Protein AF-A0A413FZG9-F1 (afdb_monomer_lite)

Radius of gyration: 22.68 Å; chains: 1; bounding box: 53×60×52 Å

Foldseek 3Di:
DDDDDDDDDDDDDDAPDWDWDQPDPVGIDIDGHHDDDDDPVRVVVVVVVVVVVVVVCVVPDPPPPPDDPDPPPPDPDPDDDDDDDDD

Structure (mmCIF, N/CA/C/O backbone):
data_AF-A0A413FZG9-F1
#
_entry.id   AF-A0A413FZG9-F1
#
loop_
_atom_site.group_PDB
_atom_site.id
_atom_site.type_symbol
_atom_site.label_atom_id
_atom_site.label_alt_id
_atom_site.label_comp_id
_atom_site.label_asym_id
_atom_site.label_entity_id
_atom_site.label_seq_id
_atom_site.pdbx_PDB_ins_code
_atom_site.Cartn_x
_atom_site.Cartn_y
_atom_site.Cartn_z
_atom_site.occupancy
_atom_site.B_iso_or_equiv
_atom_site.auth_seq_id
_atom_site.auth_comp_id
_atom_site.auth_asym_id
_atom_site.auth_atom_id
_atom_site.pdbx_PDB_model_num
ATOM 1 N N . MET A 1 1 ? -25.451 -19.178 -35.394 1.00 51.34 1 MET A N 1
ATOM 2 C CA . MET A 1 1 ? -24.335 -18.234 -35.165 1.00 51.34 1 MET A CA 1
ATOM 3 C C . MET A 1 1 ? -24.530 -17.663 -33.767 1.00 51.34 1 MET A C 1
ATOM 5 O O . MET A 1 1 ? -25.654 -17.252 -33.509 1.00 51.34 1 MET A O 1
ATOM 9 N N . PRO A 1 2 ? -23.554 -17.729 -32.845 1.00 54.53 2 PRO A N 1
ATOM 10 C CA . PRO A 1 2 ? -23.729 -17.163 -31.511 1.00 54.53 2 PRO A CA 1
ATOM 11 C C . PRO A 1 2 ? -23.597 -15.635 -31.570 1.00 54.53 2 PRO A C 1
ATOM 13 O O . PRO A 1 2 ? -22.649 -15.112 -32.153 1.00 54.53 2 PRO A O 1
ATOM 16 N N . GLU A 1 3 ? -24.569 -14.929 -30.997 1.00 57.84 3 GLU A N 1
ATOM 17 C CA . GLU A 1 3 ? -24.575 -13.470 -30.898 1.00 57.84 3 GLU A CA 1
ATOM 18 C C . GLU A 1 3 ? -23.541 -13.026 -29.856 1.00 57.84 3 GLU A C 1
ATOM 20 O O . GLU A 1 3 ? -23.688 -13.286 -28.662 1.00 57.84 3 GLU A O 1
ATOM 25 N N . MET A 1 4 ? -22.463 -12.375 -30.300 1.00 54.81 4 MET A N 1
ATOM 26 C CA . MET A 1 4 ? -21.523 -11.721 -29.390 1.00 54.81 4 MET A CA 1
ATOM 27 C C . MET A 1 4 ? -22.067 -10.344 -29.011 1.00 54.81 4 MET A C 1
ATOM 29 O O . MET A 1 4 ? -22.094 -9.429 -29.832 1.00 54.81 4 MET A O 1
ATOM 33 N N . TYR A 1 5 ? -22.484 -10.189 -27.756 1.00 59.56 5 TYR A N 1
ATOM 34 C CA . TYR A 1 5 ? -22.880 -8.895 -27.209 1.00 59.56 5 TYR A CA 1
ATOM 35 C C . TYR A 1 5 ? -21.634 -8.056 -26.893 1.00 59.56 5 TYR A C 1
ATOM 37 O O . TYR A 1 5 ? -20.930 -8.299 -25.914 1.00 59.56 5 TYR A O 1
ATOM 45 N N . MET A 1 6 ? -21.366 -7.039 -27.714 1.00 62.41 6 MET A N 1
ATOM 46 C CA . MET A 1 6 ? -20.395 -5.991 -27.394 1.00 62.41 6 MET A CA 1
ATOM 47 C C . MET A 1 6 ? -21.082 -4.881 -26.592 1.00 62.41 6 MET A C 1
ATOM 49 O O . MET A 1 6 ? -21.616 -3.926 -27.153 1.00 62.41 6 MET A O 1
ATOM 53 N N . GLY A 1 7 ? -21.078 -5.010 -25.266 1.00 58.16 7 GLY A N 1
ATOM 54 C CA . GLY A 1 7 ? -21.520 -3.960 -24.346 1.00 58.16 7 GLY A CA 1
ATOM 55 C C . GLY A 1 7 ? -20.342 -3.139 -23.822 1.00 58.16 7 GLY A C 1
ATOM 56 O O . GLY A 1 7 ? -19.331 -3.702 -23.405 1.00 58.16 7 GLY A O 1
ATOM 57 N N . ARG A 1 8 ? -20.466 -1.805 -23.805 1.00 64.75 8 ARG A N 1
ATOM 58 C CA . ARG A 1 8 ? -19.571 -0.951 -23.010 1.00 64.75 8 ARG A CA 1
ATOM 59 C C . ARG A 1 8 ? -20.097 -0.918 -21.580 1.00 64.75 8 ARG A C 1
ATOM 61 O O . ARG A 1 8 ? -21.167 -0.370 -21.331 1.00 64.75 8 ARG A O 1
ATOM 68 N N . PHE A 1 9 ? -19.351 -1.514 -20.659 1.00 56.41 9 PHE A N 1
ATOM 69 C CA . PHE A 1 9 ? -19.640 -1.428 -19.234 1.00 56.41 9 PHE A CA 1
ATOM 70 C C . PHE A 1 9 ? -19.065 -0.122 -18.690 1.00 56.41 9 PHE A C 1
ATOM 72 O O . PHE A 1 9 ? -17.863 0.119 -18.779 1.00 56.41 9 PHE A O 1
ATOM 79 N N . TYR A 1 10 ? -19.934 0.721 -18.140 1.00 54.84 10 TYR A N 1
ATOM 80 C CA . TYR A 1 10 ? -19.544 1.917 -17.405 1.00 54.84 10 TYR A CA 1
ATOM 81 C C . TYR A 1 10 ? -19.706 1.628 -15.912 1.00 54.84 10 TYR A C 1
ATOM 83 O O . TYR A 1 10 ? -20.794 1.272 -15.468 1.00 54.84 10 TYR A O 1
ATOM 91 N N . GLY A 1 11 ? -18.621 1.765 -15.152 1.00 58.16 11 GLY A N 1
ATOM 92 C CA . GLY A 1 11 ? -18.616 1.677 -13.694 1.00 58.16 11 GLY A CA 1
ATOM 93 C C . GLY A 1 11 ? -17.847 2.858 -13.112 1.00 58.16 11 GLY A C 1
ATOM 94 O O . GLY A 1 11 ? -16.830 3.269 -13.670 1.00 58.16 11 GLY A O 1
ATOM 95 N N . SER A 1 12 ? -18.344 3.425 -12.017 1.00 64.06 12 SER A N 1
ATOM 96 C CA . SER A 1 12 ? -17.641 4.445 -11.238 1.00 64.06 12 SER A CA 1
ATOM 97 C C . SER A 1 12 ? -16.878 3.777 -10.098 1.00 64.06 12 SER A C 1
ATOM 99 O O . SER A 1 12 ? -17.450 2.971 -9.366 1.00 64.06 12 SER A O 1
ATOM 101 N N . VAL A 1 13 ? -15.603 4.121 -9.932 1.00 68.56 13 VAL A N 1
ATOM 102 C CA . VAL A 1 13 ? -14.791 3.689 -8.788 1.00 68.56 13 VAL A CA 1
ATOM 103 C C . VAL A 1 13 ? -14.581 4.897 -7.882 1.00 68.56 13 VAL A C 1
ATOM 105 O O . VAL A 1 13 ? -14.063 5.916 -8.332 1.00 68.56 13 VAL A O 1
ATOM 108 N N . GLU A 1 14 ? -14.997 4.790 -6.621 1.00 75.62 14 GLU A N 1
ATOM 109 C CA . GLU A 1 14 ? -14.746 5.819 -5.610 1.00 75.62 14 GLU A CA 1
ATOM 110 C C . GLU A 1 14 ? -13.297 5.732 -5.125 1.00 75.62 14 GLU A C 1
ATOM 112 O O . GLU A 1 14 ? -12.876 4.725 -4.542 1.00 75.62 14 GLU A O 1
ATOM 117 N N . VAL A 1 15 ? -12.542 6.797 -5.379 1.00 80.56 15 VAL A N 1
ATOM 118 C CA . VAL A 1 15 ? -11.136 6.956 -5.001 1.00 80.56 15 VAL A CA 1
ATOM 119 C C . VAL A 1 15 ? -10.932 8.363 -4.451 1.00 80.56 15 VAL A C 1
ATOM 121 O O . VAL A 1 15 ? -11.626 9.291 -4.863 1.00 80.56 15 VAL A O 1
ATOM 124 N N . ASP A 1 16 ? -9.995 8.519 -3.521 1.00 82.50 16 ASP A N 1
ATOM 125 C CA . ASP A 1 16 ? -9.721 9.817 -2.893 1.00 82.50 16 ASP A CA 1
ATOM 126 C C . AS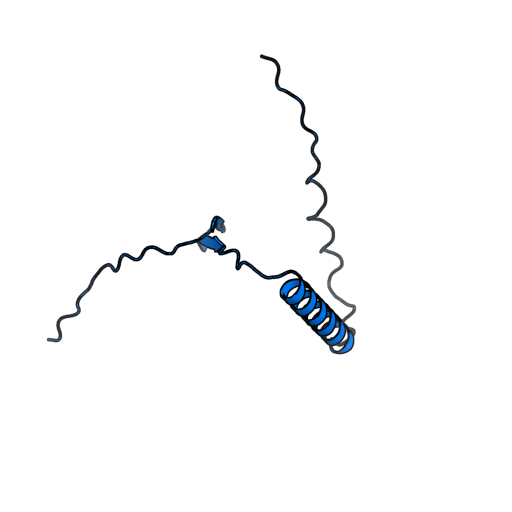P A 1 16 ? -8.873 10.711 -3.802 1.00 82.50 16 ASP A C 1
ATOM 128 O O . ASP A 1 16 ? -8.953 11.935 -3.738 1.00 82.50 16 ASP A O 1
ATOM 132 N N . GLU A 1 17 ? -8.043 10.098 -4.646 1.00 82.69 17 GLU A N 1
ATOM 133 C CA . GLU A 1 17 ? -7.085 10.796 -5.495 1.00 82.69 17 GLU A CA 1
ATOM 134 C C . GLU A 1 17 ? -6.837 9.998 -6.781 1.00 82.69 17 GLU A C 1
ATOM 136 O O . GLU A 1 17 ? -6.835 8.768 -6.759 1.00 82.69 17 GLU A O 1
ATOM 141 N N . ILE A 1 18 ? -6.630 10.675 -7.913 1.00 86.19 18 ILE A N 1
ATOM 142 C CA . ILE A 1 18 ? -6.312 10.039 -9.201 1.00 86.19 18 ILE A CA 1
ATOM 143 C C . ILE A 1 18 ? -5.006 10.625 -9.717 1.00 86.19 18 ILE A C 1
ATOM 145 O O . ILE A 1 18 ? -4.896 11.836 -9.887 1.00 86.19 18 ILE A O 1
ATOM 149 N N . HIS A 1 19 ? -4.050 9.753 -10.015 1.00 84.06 19 HIS A N 1
ATOM 150 C CA . HIS A 1 19 ? -2.788 10.103 -10.652 1.00 84.06 19 HIS A CA 1
ATOM 151 C C . HIS A 1 19 ? -2.752 9.570 -12.081 1.00 84.06 19 HIS A C 1
ATOM 153 O O . HIS A 1 19 ? -3.143 8.431 -12.341 1.00 84.06 19 HIS A O 1
ATOM 159 N N . GLU A 1 20 ? -2.257 10.381 -13.011 1.00 88.69 20 GLU A N 1
ATOM 160 C CA . GLU A 1 20 ? -1.967 9.940 -14.373 1.00 88.69 20 GLU A CA 1
ATOM 161 C C . GLU A 1 20 ? -0.479 9.604 -14.486 1.00 88.69 20 GLU A C 1
ATOM 163 O O . GLU A 1 20 ? 0.385 10.460 -14.306 1.00 88.69 20 GLU A O 1
ATOM 168 N N . LEU A 1 21 ? -0.181 8.340 -14.772 1.00 86.75 21 LEU A N 1
ATOM 169 C CA . LEU A 1 21 ? 1.164 7.855 -15.041 1.00 86.75 21 LEU A CA 1
ATOM 170 C C . LEU A 1 21 ? 1.354 7.800 -16.554 1.00 86.75 21 LEU A C 1
ATOM 172 O O . LEU A 1 21 ? 0.667 7.050 -17.251 1.00 86.75 21 LEU A O 1
ATOM 176 N N . ASN A 1 22 ? 2.266 8.622 -17.063 1.00 88.12 22 ASN A N 1
ATOM 177 C CA . ASN A 1 22 ? 2.603 8.665 -18.479 1.00 88.12 22 ASN A CA 1
ATOM 178 C C . ASN A 1 22 ? 3.849 7.810 -18.739 1.00 88.12 22 ASN A C 1
ATOM 180 O O . ASN A 1 22 ? 4.932 8.135 -18.255 1.00 88.12 22 ASN A O 1
ATOM 184 N N . TYR A 1 23 ? 3.689 6.740 -19.519 1.00 86.06 23 TYR A N 1
ATOM 185 C CA . TYR A 1 23 ? 4.762 5.816 -19.897 1.00 86.06 23 TYR A CA 1
ATOM 186 C C . TYR A 1 23 ? 5.293 6.078 -21.321 1.00 86.06 23 TYR A C 1
ATOM 188 O O . TYR A 1 23 ? 5.824 5.179 -21.976 1.00 86.06 23 TYR A O 1
ATOM 196 N N . GLY A 1 24 ? 5.142 7.304 -21.833 1.00 87.06 24 GLY A N 1
ATOM 197 C CA . GLY A 1 24 ? 5.622 7.701 -23.156 1.00 87.06 24 GLY A CA 1
ATOM 198 C C . GLY A 1 24 ? 4.880 6.968 -24.275 1.00 87.06 24 GLY A C 1
ATOM 199 O O . GLY A 1 24 ? 3.655 7.040 -24.363 1.00 87.06 24 GLY A O 1
ATOM 200 N N . GLU A 1 25 ? 5.612 6.241 -25.123 1.00 85.94 25 GLU A N 1
ATOM 201 C CA . GLU A 1 25 ? 5.038 5.485 -26.252 1.00 85.94 25 GLU A CA 1
ATOM 202 C C . GLU A 1 25 ? 4.080 4.361 -25.816 1.00 85.94 25 GLU A C 1
ATOM 204 O O . GLU A 1 25 ? 3.220 3.951 -26.592 1.00 85.94 25 GLU A O 1
ATOM 209 N N . GLN A 1 26 ? 4.185 3.888 -24.568 1.00 85.88 26 GLN A N 1
ATOM 210 C CA . GLN A 1 26 ? 3.318 2.841 -24.007 1.00 85.88 26 GLN A CA 1
ATOM 211 C C . GLN A 1 26 ? 1.942 3.376 -23.566 1.00 85.88 26 GLN A C 1
ATOM 213 O O . GLN A 1 26 ? 1.044 2.594 -23.251 1.00 85.88 26 GLN A O 1
ATOM 218 N N . GLY A 1 27 ? 1.759 4.701 -23.571 1.00 85.44 27 GLY A N 1
ATOM 219 C CA . GLY A 1 27 ? 0.500 5.368 -23.257 1.00 85.44 27 GLY A CA 1
ATOM 220 C C . GLY A 1 27 ? 0.385 5.862 -21.813 1.00 85.44 27 GLY A C 1
ATOM 221 O O . GLY A 1 27 ? 1.334 5.847 -21.028 1.00 85.44 27 GLY A O 1
ATOM 222 N N . VAL A 1 28 ? -0.812 6.346 -21.475 1.00 84.81 28 VAL A N 1
ATOM 223 C CA . VAL A 1 28 ? -1.136 6.924 -20.164 1.00 84.81 28 VAL A CA 1
ATOM 224 C C . VAL A 1 28 ? -2.036 5.967 -19.391 1.00 84.81 28 VAL A C 1
ATOM 226 O O . VAL A 1 28 ? -3.067 5.530 -19.902 1.00 84.81 28 VAL A O 1
ATOM 229 N N . THR A 1 29 ? -1.671 5.678 -18.143 1.00 84.19 29 THR A N 1
ATOM 230 C CA . THR A 1 29 ? -2.486 4.895 -17.206 1.00 84.19 29 THR A CA 1
ATOM 231 C C . THR A 1 29 ? -2.969 5.784 -16.070 1.00 84.19 29 THR A C 1
ATOM 233 O O . THR A 1 29 ? -2.198 6.546 -15.496 1.00 84.19 29 THR A O 1
ATOM 236 N N . ARG A 1 30 ? -4.248 5.667 -15.710 1.00 83.88 30 ARG A N 1
ATOM 237 C CA . ARG A 1 30 ? -4.818 6.347 -14.542 1.00 83.88 30 ARG A CA 1
ATOM 238 C C . ARG A 1 30 ? -4.815 5.409 -13.347 1.00 83.88 30 ARG A C 1
ATOM 240 O O . ARG A 1 30 ? -5.364 4.313 -13.430 1.00 83.88 30 ARG A O 1
ATOM 247 N N . VAL A 1 31 ? -4.241 5.855 -12.238 1.00 84.31 31 VAL A N 1
ATOM 248 C CA . VAL A 1 31 ? -4.192 5.117 -10.976 1.00 84.31 31 VAL A CA 1
ATOM 249 C C . VAL A 1 31 ? -5.002 5.876 -9.938 1.00 84.31 31 VAL A C 1
ATOM 251 O O . VAL A 1 31 ? -4.696 7.019 -9.608 1.00 84.31 31 VAL A O 1
ATOM 254 N N . GLY A 1 32 ? -6.049 5.237 -9.426 1.00 82.06 32 GLY A N 1
ATOM 255 C CA . GLY A 1 32 ? -6.826 5.758 -8.309 1.00 82.06 32 GLY A CA 1
ATOM 256 C C . GLY A 1 32 ? -6.239 5.301 -6.976 1.00 82.06 32 GLY A C 1
ATOM 257 O O . GLY A 1 32 ? -6.028 4.106 -6.772 1.00 82.06 32 GLY A O 1
ATOM 258 N N . ILE A 1 33 ? -5.992 6.237 -6.066 1.00 80.06 33 ILE A N 1
ATOM 259 C CA . ILE A 1 33 ? -5.565 5.967 -4.695 1.00 80.06 33 ILE A CA 1
ATOM 260 C C . ILE A 1 33 ? -6.787 6.058 -3.788 1.00 80.06 33 ILE A C 1
ATOM 262 O O . ILE A 1 33 ? -7.483 7.072 -3.746 1.00 80.06 33 ILE A O 1
ATOM 266 N N . LYS A 1 34 ? -7.021 4.990 -3.028 1.00 84.00 34 LYS A N 1
ATOM 267 C CA . LYS A 1 34 ? -8.001 4.955 -1.946 1.00 84.00 34 LYS A CA 1
ATOM 268 C C . LYS A 1 34 ? -7.259 4.861 -0.618 1.00 84.00 34 LYS A C 1
ATOM 270 O O . LYS A 1 34 ? -6.598 3.862 -0.335 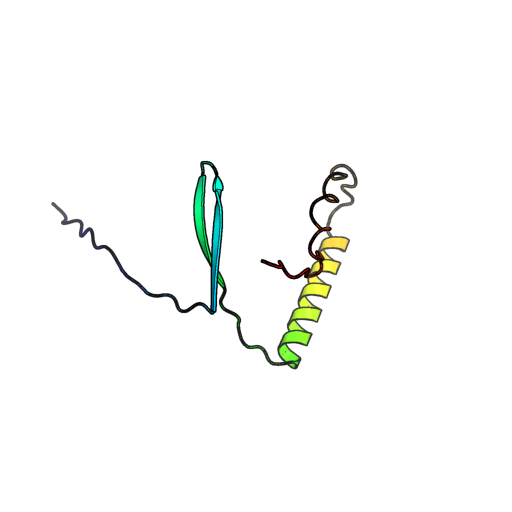1.00 84.00 34 LYS A O 1
ATOM 275 N N . ARG A 1 35 ? -7.342 5.916 0.185 1.00 79.69 35 ARG A N 1
ATOM 276 C CA . ARG A 1 35 ? -6.762 6.003 1.521 1.00 79.69 35 ARG A CA 1
ATOM 277 C C . ARG A 1 35 ? -7.668 5.239 2.475 1.00 79.69 35 ARG A C 1
ATOM 279 O O . ARG A 1 35 ? -8.744 5.686 2.860 1.00 79.69 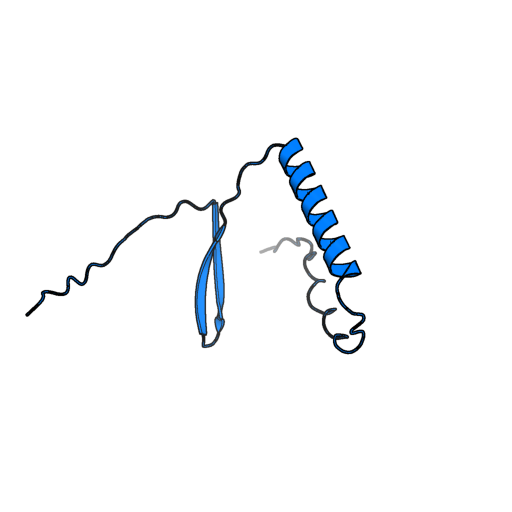35 ARG A O 1
ATOM 286 N N . ILE A 1 36 ? -7.219 4.055 2.866 1.00 80.94 36 ILE A N 1
ATOM 287 C CA . ILE A 1 36 ? -7.903 3.271 3.891 1.00 80.94 36 ILE A CA 1
ATOM 288 C C . ILE A 1 36 ? -7.688 3.976 5.234 1.00 80.94 36 ILE A C 1
ATOM 290 O O . ILE A 1 36 ? -6.549 4.185 5.663 1.00 80.94 36 ILE A O 1
ATOM 294 N N . GLN A 1 37 ? -8.781 4.363 5.892 1.00 81.56 37 GLN A N 1
ATOM 295 C CA . GLN A 1 37 ? -8.711 4.876 7.256 1.00 81.56 37 GLN A CA 1
ATOM 296 C C . GLN A 1 37 ? -8.261 3.743 8.178 1.00 81.56 37 GLN A C 1
ATOM 298 O O . GLN A 1 37 ? -8.866 2.677 8.192 1.00 81.56 37 GLN A O 1
ATOM 303 N N . THR A 1 38 ? -7.181 3.978 8.916 1.00 84.00 38 THR A N 1
ATOM 304 C CA . THR A 1 38 ? -6.592 3.022 9.859 1.00 84.00 38 THR A CA 1
ATOM 305 C C . THR A 1 38 ? -6.474 3.669 11.228 1.00 84.00 38 THR A C 1
ATOM 307 O O . THR A 1 38 ? -6.146 4.864 11.327 1.00 84.00 38 THR A O 1
ATOM 310 N N . THR A 1 39 ? -6.736 2.900 12.284 1.00 91.38 39 THR A N 1
ATOM 311 C CA . THR A 1 39 ? -6.539 3.373 13.660 1.00 91.38 39 THR A CA 1
ATOM 312 C C . THR A 1 39 ? -5.041 3.526 13.968 1.00 91.38 39 THR A C 1
ATOM 314 O O . THR A 1 39 ? -4.196 2.964 13.259 1.00 91.38 39 THR A O 1
ATOM 317 N N . PRO A 1 40 ? -4.656 4.300 15.000 1.00 90.31 40 PRO A N 1
ATOM 318 C CA . PRO A 1 40 ? -3.257 4.405 15.417 1.00 90.31 40 PRO A CA 1
ATOM 319 C C . PRO A 1 40 ? -2.600 3.042 15.692 1.00 90.31 40 PRO A C 1
ATOM 321 O O . PRO A 1 40 ? -1.459 2.821 15.284 1.00 90.31 40 PRO A O 1
ATOM 324 N N . GLU A 1 41 ? -3.334 2.111 16.302 1.00 91.19 41 GLU A N 1
ATOM 325 C CA . GLU A 1 41 ? -2.856 0.761 16.622 1.00 91.19 41 GLU A CA 1
ATOM 326 C C . GLU A 1 41 ? -2.608 -0.063 15.352 1.00 91.19 41 GLU A C 1
ATOM 328 O O . GLU A 1 41 ? -1.593 -0.751 15.232 1.00 91.19 41 GLU A O 1
ATOM 333 N N . GLU A 1 42 ? -3.506 0.024 14.367 1.00 89.94 42 GLU A N 1
ATOM 334 C CA . GLU A 1 42 ? -3.339 -0.645 13.073 1.00 89.94 42 GLU A CA 1
ATOM 335 C C . GLU A 1 42 ? -2.131 -0.098 12.311 1.00 89.94 42 GLU A C 1
ATOM 337 O O . GLU A 1 42 ? -1.354 -0.874 11.749 1.00 89.94 42 GLU A O 1
ATOM 342 N N . LYS A 1 43 ? -1.924 1.225 12.338 1.00 86.25 43 LYS A N 1
ATOM 343 C CA . LYS A 1 43 ? -0.747 1.864 11.728 1.00 86.25 43 LYS A CA 1
ATOM 344 C C . LYS A 1 43 ? 0.551 1.364 12.344 1.00 86.25 43 LYS A C 1
ATOM 346 O O . LYS A 1 43 ? 1.496 1.066 11.613 1.00 86.25 43 LYS A O 1
ATOM 351 N N . GLU A 1 44 ? 0.606 1.259 13.669 1.00 90.62 44 GLU A N 1
ATOM 352 C CA . GLU A 1 44 ? 1.781 0.740 14.368 1.00 90.62 44 GLU A CA 1
ATOM 353 C C . GLU A 1 44 ? 2.044 -0.727 14.007 1.00 90.62 44 GLU A C 1
ATOM 355 O O . GLU A 1 44 ? 3.181 -1.108 13.712 1.00 90.62 44 GLU A O 1
ATOM 360 N N . ARG A 1 45 ? 0.985 -1.538 13.928 1.00 92.62 45 ARG A N 1
ATOM 361 C CA . ARG A 1 45 ? 1.083 -2.944 13.522 1.00 92.62 45 ARG A CA 1
ATOM 362 C C . ARG A 1 45 ? 1.629 -3.090 12.101 1.00 92.62 45 ARG A C 1
ATOM 364 O O . ARG A 1 45 ? 2.592 -3.827 11.901 1.00 92.62 45 ARG A O 1
ATOM 371 N N . ILE A 1 46 ? 1.072 -2.342 11.145 1.00 89.50 46 ILE A N 1
ATOM 372 C CA . ILE A 1 46 ? 1.526 -2.315 9.745 1.00 89.50 46 ILE A CA 1
ATOM 373 C C . ILE A 1 46 ? 2.992 -1.881 9.669 1.00 89.50 46 ILE A C 1
ATOM 375 O O . ILE A 1 46 ? 3.792 -2.528 8.992 1.00 89.50 46 ILE A O 1
ATOM 379 N N . ARG A 1 47 ? 3.372 -0.826 10.400 1.00 89.12 47 ARG A N 1
ATOM 380 C CA . ARG A 1 47 ? 4.757 -0.341 10.449 1.00 89.12 47 ARG A CA 1
ATOM 381 C C . ARG A 1 47 ? 5.718 -1.426 10.932 1.00 89.12 47 ARG A C 1
ATOM 383 O O . ARG A 1 47 ? 6.746 -1.650 10.296 1.00 89.12 47 ARG A O 1
ATOM 390 N N . ASN A 1 48 ? 5.381 -2.116 12.018 1.00 93.38 48 ASN A N 1
ATOM 391 C CA . ASN A 1 48 ? 6.219 -3.180 12.570 1.00 93.38 48 ASN A CA 1
ATOM 392 C C . ASN A 1 48 ? 6.351 -4.363 11.602 1.00 93.38 48 ASN A C 1
ATOM 394 O O . ASN A 1 48 ? 7.449 -4.894 11.428 1.00 93.38 48 ASN A O 1
ATOM 398 N N . THR A 1 49 ? 5.266 -4.732 10.917 1.00 94.12 49 THR A N 1
ATOM 399 C CA . THR A 1 49 ? 5.297 -5.765 9.874 1.00 94.12 49 THR A CA 1
ATOM 400 C C . THR A 1 49 ? 6.217 -5.372 8.720 1.00 94.12 49 THR A C 1
ATOM 402 O O . THR A 1 49 ? 7.066 -6.171 8.331 1.00 94.12 49 THR A O 1
ATOM 405 N N . LEU A 1 50 ? 6.115 -4.142 8.212 1.00 90.88 50 LEU A N 1
ATOM 406 C CA . LEU A 1 50 ? 6.973 -3.663 7.123 1.00 90.88 50 LEU A CA 1
ATOM 407 C C . LEU A 1 50 ? 8.453 -3.646 7.525 1.00 90.88 50 LEU A C 1
ATOM 409 O O . LEU A 1 50 ? 9.298 -4.082 6.746 1.00 90.88 50 LEU A O 1
ATOM 413 N N . ILE A 1 51 ? 8.770 -3.217 8.751 1.00 93.19 51 ILE A N 1
ATOM 414 C CA . ILE A 1 51 ? 10.141 -3.262 9.286 1.00 93.19 51 ILE A CA 1
ATOM 415 C C . ILE A 1 51 ? 10.654 -4.704 9.349 1.00 93.19 51 ILE A C 1
ATOM 417 O O . ILE A 1 51 ? 11.797 -4.964 8.982 1.00 93.19 51 ILE A O 1
ATOM 421 N N . SER A 1 52 ? 9.823 -5.647 9.800 1.00 92.75 52 SER A N 1
ATOM 422 C CA . SER A 1 52 ? 10.204 -7.060 9.870 1.00 92.75 52 SER A CA 1
ATOM 423 C C . SER A 1 52 ? 10.474 -7.649 8.488 1.00 92.75 52 SER A C 1
ATOM 425 O O . SER A 1 52 ? 11.447 -8.378 8.325 1.00 92.75 52 SER A O 1
ATOM 427 N N . ILE A 1 53 ? 9.635 -7.329 7.499 1.00 91.44 53 ILE A N 1
ATOM 428 C CA . ILE A 1 53 ? 9.825 -7.777 6.115 1.00 91.44 53 ILE A CA 1
ATOM 429 C C . ILE A 1 53 ? 11.115 -7.183 5.552 1.00 91.44 53 ILE A C 1
ATOM 431 O O . ILE A 1 53 ? 11.917 -7.919 4.993 1.00 91.44 53 ILE A O 1
ATOM 435 N N . ALA A 1 54 ? 11.354 -5.882 5.744 1.00 88.12 54 ALA A N 1
ATOM 436 C CA . ALA A 1 54 ? 12.571 -5.230 5.266 1.00 88.12 54 ALA A CA 1
ATOM 437 C C . ALA A 1 54 ? 13.834 -5.869 5.861 1.00 88.12 54 ALA A C 1
ATOM 439 O O . ALA A 1 54 ? 14.766 -6.170 5.124 1.00 88.12 54 ALA A O 1
ATOM 440 N N . LYS A 1 55 ? 13.843 -6.143 7.174 1.00 90.94 55 LYS A N 1
ATOM 441 C CA . LYS A 1 55 ? 14.947 -6.866 7.825 1.00 90.94 55 LYS A CA 1
ATOM 442 C C . LYS A 1 55 ? 15.140 -8.253 7.232 1.00 90.94 55 LYS A C 1
ATOM 444 O O . LYS A 1 55 ? 16.253 -8.598 6.866 1.00 90.94 55 LYS A O 1
ATOM 449 N N . HIS A 1 56 ? 14.055 -9.010 7.089 1.00 89.75 56 HIS A N 1
ATOM 450 C CA . HIS A 1 56 ? 14.120 -10.350 6.525 1.00 89.75 56 HIS A CA 1
ATOM 451 C C . HIS A 1 56 ? 14.683 -10.339 5.104 1.00 89.75 56 HIS A C 1
ATOM 453 O O . HIS A 1 56 ? 15.551 -11.143 4.795 1.00 89.75 5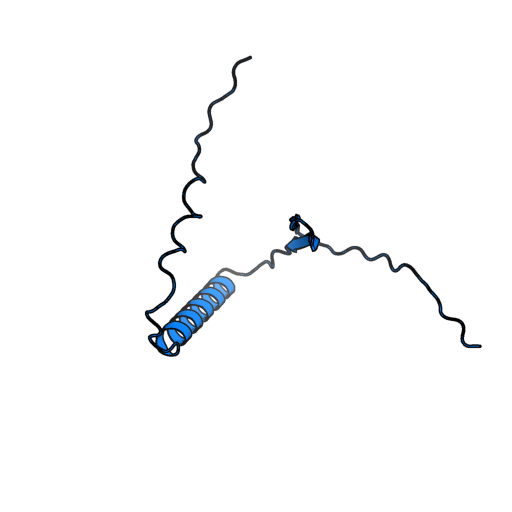6 HIS A O 1
ATOM 459 N N . VAL A 1 57 ? 14.237 -9.409 4.258 1.00 85.62 57 VAL A N 1
ATOM 460 C CA . VAL A 1 57 ? 14.745 -9.243 2.892 1.00 85.62 57 VAL A CA 1
ATOM 461 C C . VAL A 1 57 ? 16.232 -8.891 2.905 1.00 85.62 57 VAL A C 1
ATOM 463 O O . VAL A 1 57 ? 16.992 -9.523 2.189 1.00 85.62 57 VAL A O 1
ATOM 466 N N . ILE A 1 58 ? 16.672 -7.954 3.750 1.00 86.12 58 ILE A N 1
ATOM 467 C CA . ILE A 1 58 ? 18.098 -7.605 3.880 1.00 86.12 58 ILE A CA 1
ATOM 468 C C . ILE A 1 58 ? 18.935 -8.816 4.313 1.00 86.12 58 ILE A C 1
ATOM 470 O O . ILE A 1 58 ? 20.025 -9.018 3.799 1.00 86.12 58 ILE A O 1
ATOM 474 N N . GLU A 1 59 ? 18.430 -9.624 5.244 1.00 85.06 59 GLU A N 1
ATOM 475 C CA . GLU A 1 59 ? 19.135 -10.805 5.761 1.00 85.06 59 GLU A CA 1
ATOM 476 C C . GLU A 1 59 ? 19.124 -11.997 4.790 1.00 85.06 59 GLU A C 1
ATOM 478 O O . GLU A 1 59 ? 19.973 -12.879 4.899 1.00 85.06 59 GLU A O 1
ATOM 483 N N . THR A 1 60 ? 18.147 -12.064 3.881 1.00 81.19 60 THR A N 1
ATOM 484 C CA . THR A 1 60 ? 17.971 -13.193 2.947 1.00 81.19 60 THR A CA 1
ATOM 485 C C . THR A 1 60 ? 18.432 -12.902 1.530 1.00 81.19 60 THR A C 1
ATOM 487 O O . THR A 1 60 ? 18.626 -13.848 0.763 1.00 81.19 60 THR A O 1
ATOM 490 N N . LEU A 1 61 ? 18.611 -11.633 1.165 1.00 76.62 61 LEU A N 1
ATOM 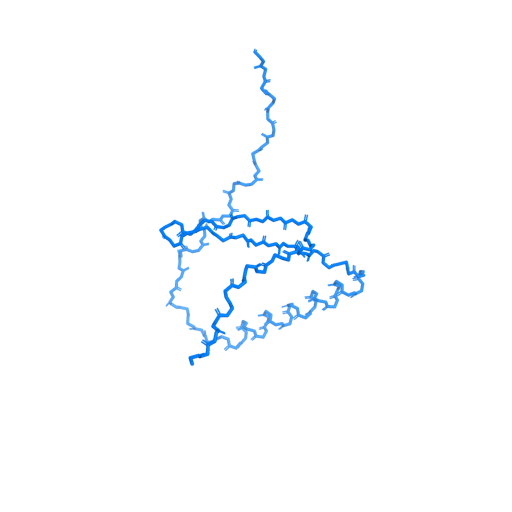491 C CA . LEU A 1 61 ? 19.248 -11.290 -0.093 1.00 76.62 61 LEU A CA 1
ATOM 492 C C . LEU A 1 61 ? 20.718 -11.727 -0.024 1.00 76.62 61 LEU A C 1
ATOM 494 O O . LEU A 1 61 ? 21.410 -11.372 0.931 1.00 76.62 61 LEU A O 1
ATOM 498 N N . PRO A 1 62 ? 21.202 -12.515 -1.001 1.00 64.19 62 PRO A N 1
ATOM 499 C CA . PRO A 1 62 ? 22.629 -12.773 -1.115 1.00 64.19 62 PRO A CA 1
ATOM 500 C C . PRO A 1 62 ? 23.365 -11.436 -1.274 1.00 64.19 62 PRO A C 1
ATOM 502 O O . PRO A 1 62 ? 22.818 -10.500 -1.860 1.00 64.19 62 PRO A O 1
ATOM 505 N N . ASP A 1 63 ? 24.591 -11.350 -0.748 1.00 59.84 63 ASP A N 1
ATOM 506 C CA . ASP A 1 63 ? 25.516 -10.230 -0.963 1.00 59.84 63 ASP A CA 1
ATOM 507 C C . ASP A 1 63 ? 25.922 -10.150 -2.450 1.00 59.84 63 ASP A C 1
ATOM 509 O O . ASP A 1 63 ? 27.084 -10.322 -2.810 1.00 59.84 63 ASP A O 1
ATOM 513 N N . ASP A 1 64 ? 24.983 -9.857 -3.345 1.00 58.47 64 ASP A N 1
ATOM 514 C CA . ASP A 1 64 ? 25.284 -9.415 -4.702 1.00 58.47 64 ASP A CA 1
ATOM 515 C C . ASP A 1 64 ? 25.622 -7.919 -4.628 1.00 58.47 64 ASP A C 1
ATOM 517 O O . ASP A 1 64 ? 24.952 -7.046 -5.184 1.00 58.47 64 ASP A O 1
ATOM 521 N N . GLN A 1 65 ? 26.688 -7.602 -3.886 1.00 56.44 65 GLN A N 1
ATOM 522 C CA . GLN A 1 65 ? 27.351 -6.305 -3.954 1.00 56.44 65 GLN A CA 1
ATOM 523 C C . GLN A 1 65 ? 28.182 -6.197 -5.236 1.00 56.44 65 GLN A C 1
ATOM 525 O O . GLN A 1 65 ? 29.369 -5.932 -5.161 1.00 56.44 65 GLN A O 1
ATOM 530 N N . GLU A 1 66 ? 27.575 -6.354 -6.408 1.00 52.06 66 GLU A N 1
ATOM 531 C CA . GLU A 1 66 ? 28.071 -5.758 -7.653 1.00 52.06 66 GLU A CA 1
ATOM 532 C C . GLU A 1 66 ? 26.897 -5.584 -8.618 1.00 52.06 66 GLU A C 1
ATOM 534 O O . GLU A 1 66 ? 26.663 -6.425 -9.469 1.00 52.06 66 GLU A O 1
ATOM 539 N N . GLU A 1 67 ? 26.130 -4.503 -8.453 1.00 49.16 67 GLU A N 1
ATOM 540 C CA . GLU A 1 67 ? 25.616 -3.649 -9.539 1.00 49.16 67 GLU A CA 1
ATOM 541 C C . GLU A 1 67 ? 24.584 -2.666 -8.969 1.00 49.16 67 GLU A C 1
ATOM 543 O O . GLU A 1 67 ? 23.486 -3.041 -8.573 1.00 49.16 67 GLU A O 1
ATOM 548 N N . GLY A 1 68 ? 24.922 -1.371 -8.922 1.00 43.75 68 GLY A N 1
ATOM 549 C CA . GLY A 1 68 ? 23.921 -0.364 -8.550 1.00 43.75 68 GLY A CA 1
ATOM 550 C C . GLY A 1 68 ? 24.405 0.976 -8.008 1.00 43.75 68 GLY A C 1
ATOM 551 O O . GLY A 1 68 ? 23.643 1.640 -7.316 1.00 43.75 68 GLY A O 1
ATOM 552 N N . LYS A 1 69 ? 25.619 1.444 -8.330 1.00 44.88 69 LYS A N 1
ATOM 553 C CA . LYS A 1 69 ? 26.080 2.818 -8.015 1.00 44.88 69 LYS A CA 1
ATOM 554 C C . LYS A 1 69 ? 25.328 3.941 -8.769 1.00 44.88 69 LYS A C 1
ATOM 556 O O . LYS A 1 69 ? 25.893 5.003 -8.981 1.00 44.88 69 LYS A O 1
ATOM 561 N N . ASN A 1 70 ? 24.074 3.745 -9.185 1.00 46.88 70 ASN A N 1
ATOM 562 C CA . ASN A 1 70 ? 23.332 4.717 -10.005 1.00 46.88 70 ASN A CA 1
ATOM 563 C C . ASN A 1 70 ? 21.920 5.057 -9.485 1.00 46.88 70 ASN A C 1
ATOM 565 O O . ASN A 1 70 ? 21.109 5.577 -10.244 1.00 46.88 70 ASN A O 1
ATOM 569 N N . ALA A 1 71 ? 21.599 4.798 -8.212 1.00 46.47 71 ALA A N 1
ATOM 570 C CA . ALA A 1 71 ? 20.279 5.124 -7.648 1.00 46.47 71 ALA A CA 1
ATOM 571 C C . ALA A 1 71 ? 20.236 6.410 -6.790 1.00 46.47 71 ALA A C 1
ATOM 573 O O . ALA A 1 71 ? 19.218 6.682 -6.162 1.00 46.47 71 ALA A O 1
ATOM 574 N N . GLU A 1 72 ? 21.297 7.226 -6.757 1.00 48.53 72 GLU A N 1
ATOM 575 C CA . GLU A 1 72 ? 21.376 8.417 -5.884 1.00 48.53 72 GLU A CA 1
ATOM 576 C C . GLU A 1 72 ? 20.944 9.755 -6.524 1.00 48.53 72 GLU A C 1
ATOM 578 O O . GLU A 1 72 ? 21.157 10.803 -5.923 1.00 48.53 72 GLU A O 1
ATOM 583 N N . GLN A 1 73 ? 20.307 9.784 -7.702 1.00 48.44 73 GLN A N 1
ATOM 584 C CA . GLN A 1 73 ? 20.011 11.067 -8.378 1.00 48.44 73 GLN A CA 1
ATOM 585 C C . GLN A 1 73 ? 18.546 11.505 -8.494 1.00 48.44 73 GLN A C 1
ATOM 587 O O . GLN A 1 73 ? 18.301 12.552 -9.078 1.00 48.44 73 GLN A O 1
ATOM 592 N N . ASN A 1 74 ? 17.572 10.819 -7.889 1.00 45.22 74 ASN A N 1
ATOM 593 C CA . ASN A 1 74 ? 16.173 11.280 -7.926 1.00 45.22 74 ASN A CA 1
ATOM 594 C C . ASN A 1 74 ? 15.564 11.398 -6.524 1.00 45.22 74 ASN A C 1
ATOM 596 O O . ASN A 1 74 ? 14.690 10.621 -6.149 1.00 45.22 74 ASN A O 1
ATOM 600 N N . GLY A 1 75 ? 16.027 12.368 -5.731 1.00 44.94 75 GLY A N 1
ATOM 601 C CA . GLY A 1 75 ? 15.459 12.590 -4.396 1.00 44.94 75 GLY A CA 1
ATOM 602 C C . GLY A 1 75 ? 15.804 13.906 -3.706 1.00 44.94 75 GLY A C 1
ATOM 603 O O . GLY A 1 75 ? 15.540 14.039 -2.514 1.00 44.94 75 GLY A O 1
ATOM 604 N N . HIS A 1 76 ? 16.380 14.878 -4.408 1.00 45.59 76 HIS A N 1
ATOM 605 C CA . HIS A 1 76 ? 16.661 16.192 -3.840 1.00 45.59 76 HIS A CA 1
ATOM 606 C C . HIS A 1 76 ? 16.209 17.234 -4.850 1.00 45.59 76 HIS A C 1
ATOM 608 O O . HIS A 1 76 ? 16.922 17.465 -5.808 1.00 45.59 76 HIS A O 1
ATOM 614 N N . ASP A 1 77 ? 14.959 17.685 -4.722 1.00 48.44 77 ASP A N 1
ATOM 615 C CA . ASP A 1 77 ? 14.471 19.023 -5.104 1.00 48.44 77 ASP A CA 1
ATOM 616 C C . ASP A 1 77 ? 12.948 19.071 -4.884 1.00 48.44 77 ASP A C 1
ATOM 618 O O . ASP A 1 77 ? 12.135 19.211 -5.793 1.00 48.44 77 ASP A O 1
ATOM 622 N N . GLY A 1 78 ? 12.548 18.884 -3.623 1.00 42.50 78 GLY A N 1
ATOM 623 C CA . GLY A 1 78 ? 11.174 19.075 -3.146 1.00 42.50 78 GLY A CA 1
ATOM 624 C C . GLY A 1 78 ? 11.043 20.217 -2.136 1.00 42.50 78 GLY A C 1
ATOM 625 O O . GLY A 1 78 ? 10.040 20.297 -1.436 1.00 42.50 78 GLY A O 1
ATOM 626 N N . ALA A 1 79 ? 12.059 21.074 -2.025 1.00 49.84 79 ALA A N 1
ATOM 627 C CA . ALA A 1 79 ? 12.063 22.236 -1.145 1.00 49.84 79 ALA A CA 1
ATOM 628 C C . ALA A 1 79 ? 12.497 23.471 -1.943 1.00 49.84 79 ALA A C 1
ATOM 630 O O . ALA A 1 79 ? 13.592 23.991 -1.766 1.00 49.84 79 ALA A O 1
ATOM 631 N N . ALA A 1 80 ? 11.647 23.911 -2.872 1.00 42.34 80 ALA A N 1
ATOM 632 C CA . ALA A 1 80 ? 11.741 25.256 -3.420 1.00 42.34 80 ALA A CA 1
ATOM 633 C C . ALA A 1 80 ? 10.713 26.121 -2.692 1.00 42.34 80 ALA A C 1
ATOM 635 O O . ALA A 1 80 ? 9.504 26.004 -2.903 1.00 42.34 80 ALA A O 1
ATOM 636 N N . ASP A 1 81 ? 11.242 26.932 -1.784 1.00 45.44 81 ASP A N 1
ATOM 637 C CA . ASP A 1 81 ? 10.539 27.941 -1.016 1.00 45.44 81 ASP A CA 1
ATOM 638 C C . ASP A 1 81 ? 9.652 28.827 -1.896 1.00 45.44 81 ASP A C 1
ATOM 640 O O . ASP A 1 81 ? 9.999 29.227 -3.011 1.00 45.44 81 ASP A O 1
ATOM 644 N N . GLY A 1 82 ? 8.480 29.157 -1.357 1.00 46.75 82 GLY A N 1
ATOM 645 C CA . GLY A 1 82 ? 7.577 30.119 -1.959 1.00 46.75 82 GLY A CA 1
ATOM 646 C C . GLY A 1 82 ? 8.224 31.498 -2.055 1.00 46.75 82 GLY A C 1
ATOM 647 O O . GLY A 1 82 ? 8.601 32.094 -1.049 1.00 46.75 82 GLY A O 1
ATOM 648 N N . GLN A 1 83 ? 8.252 32.052 -3.265 1.00 44.97 83 GLN A N 1
ATOM 649 C CA . GLN A 1 83 ? 8.401 33.486 -3.476 1.00 44.97 83 GLN A CA 1
ATOM 650 C C . GLN A 1 83 ? 7.176 34.018 -4.232 1.00 44.97 83 GLN A C 1
ATOM 652 O O . GLN A 1 83 ? 6.787 33.449 -5.257 1.00 44.97 83 GLN A O 1
ATOM 657 N N . PRO A 1 84 ? 6.530 35.089 -3.735 1.00 50.41 84 PRO A N 1
ATOM 658 C CA . PRO A 1 84 ? 5.333 35.632 -4.353 1.00 50.41 84 PRO A CA 1
ATOM 659 C C . PRO A 1 84 ? 5.709 36.357 -5.646 1.00 50.41 84 PRO A C 1
ATOM 661 O O . PRO A 1 84 ? 6.626 37.177 -5.678 1.00 50.41 84 PRO A O 1
ATOM 664 N N . ARG A 1 85 ? 4.975 36.072 -6.722 1.00 46.94 85 ARG A N 1
ATOM 665 C CA . ARG A 1 85 ? 5.040 36.861 -7.953 1.00 46.94 85 ARG A CA 1
ATOM 666 C C . ARG A 1 85 ? 4.368 38.209 -7.695 1.00 46.94 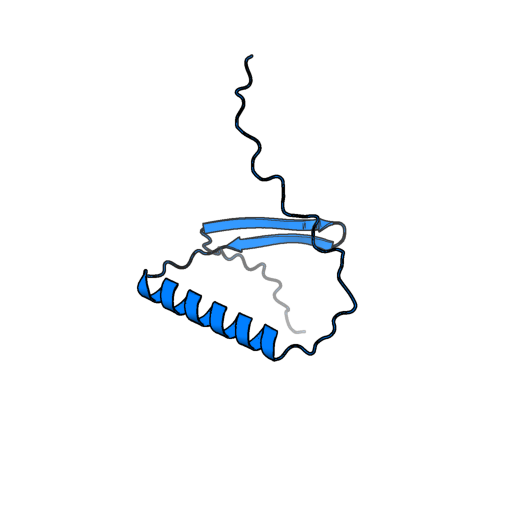85 ARG A C 1
ATOM 668 O O . ARG A 1 85 ? 3.157 38.254 -7.498 1.00 46.94 85 ARG A O 1
ATOM 675 N N . THR A 1 86 ? 5.139 39.290 -7.682 1.00 47.38 86 THR A N 1
ATOM 676 C CA . THR A 1 86 ? 4.590 40.640 -7.852 1.00 47.38 86 THR A CA 1
ATOM 677 C C . THR A 1 86 ? 4.284 40.885 -9.327 1.00 47.38 86 THR A C 1
ATOM 679 O O . THR A 1 86 ? 5.003 40.391 -10.197 1.00 47.38 86 THR A O 1
ATOM 682 N N . ALA A 1 87 ? 3.179 41.597 -9.549 1.00 45.62 87 ALA A N 1
ATOM 683 C CA . ALA A 1 87 ? 2.611 41.995 -10.835 1.00 45.62 87 ALA A CA 1
ATOM 684 C C . ALA A 1 87 ? 3.484 42.983 -11.619 1.00 45.62 87 ALA A C 1
ATOM 686 O O . ALA A 1 87 ? 4.277 43.707 -10.972 1.00 45.62 87 ALA A O 1
#

pLDDT: mean 70.99, std 17.99, range [42.34, 94.12]

Sequence (87 aa):
MPEMYMGRFYGSVEVDEIHELNYGEQGVTRVGIKRIQTTPEEKERIRNTLISIAKHVIETLPDDQEEGKNAEQNGHDGAADGQPRTA

Secondary structure (DSSP, 8-state):
---------------SEEEEEE-GGG-EEEEEE------HHHHHHHHHHHHHHHHHHHHHS----SS-TT-SSSS------------